Protein AF-X1VYP5-F1 (afdb_monomer_lite)

Secondary str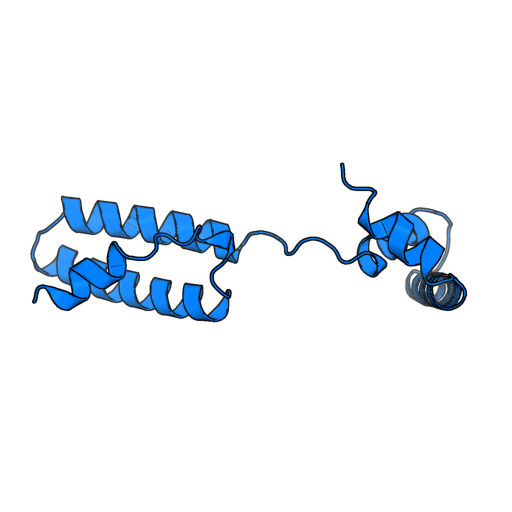ucture (DSSP, 8-state):
--HHHHHHHT--S-GGGS-HHHHHHHHHHHHHHHHHHHHTT-HHHHHHHHHHHHHHHHHHHSPPPPPHHHHHHHHHHTS-SS-HHHHHH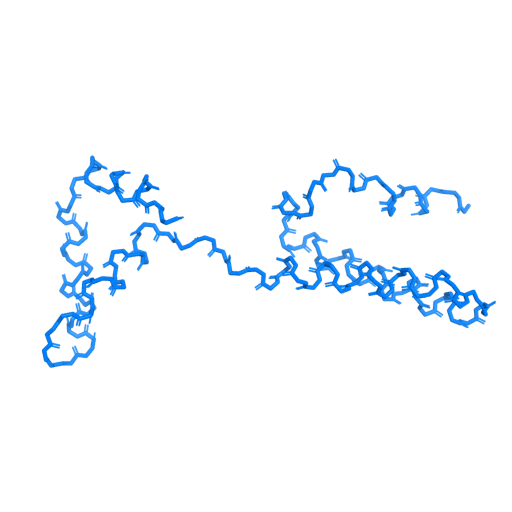HHHHHHHHS-HHHHHHHHH---

Structure (mmCIF, N/CA/C/O backbone):
data_AF-X1VYP5-F1
#
_entry.id   AF-X1VYP5-F1
#
loop_
_atom_site.group_PDB
_atom_site.id
_atom_site.type_symbol
_atom_site.label_atom_id
_atom_site.label_alt_id
_atom_site.label_comp_id
_atom_site.label_asym_id
_atom_site.label_entity_id
_atom_site.label_seq_id
_atom_site.pdbx_PDB_ins_code
_atom_site.Cartn_x
_atom_site.Cartn_y
_atom_site.Cartn_z
_atom_site.occupancy
_atom_site.B_iso_or_equiv
_atom_site.auth_seq_id
_atom_site.auth_comp_id
_atom_site.auth_asym_id
_atom_site.auth_atom_id
_atom_site.pdbx_PDB_model_num
ATOM 1 N N . MET A 1 1 ? -13.201 11.198 27.944 1.00 50.38 1 MET A N 1
ATOM 2 C CA . MET A 1 1 ? -13.423 10.125 26.944 1.00 50.38 1 MET A CA 1
ATOM 3 C C . MET A 1 1 ? -14.037 10.615 25.616 1.00 50.38 1 MET A C 1
ATOM 5 O O . MET A 1 1 ? -14.416 9.783 24.808 1.00 50.38 1 MET A O 1
ATOM 9 N N . MET A 1 2 ? -14.107 11.927 25.331 1.00 43.56 2 MET A N 1
ATOM 10 C CA . MET A 1 2 ? -14.651 12.439 24.051 1.00 43.56 2 MET A CA 1
ATOM 11 C C . MET A 1 2 ? -13.580 12.603 22.950 1.00 43.56 2 MET A C 1
ATOM 13 O O . MET A 1 2 ? -13.861 12.379 21.779 1.00 43.56 2 MET A O 1
ATOM 17 N N . ALA A 1 3 ? -12.334 12.917 23.323 1.00 49.03 3 ALA A N 1
ATOM 18 C CA . ALA A 1 3 ? -11.277 13.283 22.372 1.00 49.03 3 ALA A CA 1
ATOM 19 C C . ALA A 1 3 ? -10.793 12.134 21.459 1.00 49.03 3 ALA A C 1
ATOM 21 O O . ALA A 1 3 ? -10.307 12.386 20.359 1.00 49.03 3 ALA A O 1
ATOM 22 N N . GLU A 1 4 ? -10.916 10.872 21.884 1.00 45.75 4 GLU A N 1
ATOM 23 C CA . GLU A 1 4 ? -10.515 9.712 21.068 1.00 45.75 4 GLU A CA 1
ATOM 24 C C . GLU A 1 4 ? -11.569 9.351 20.013 1.00 45.75 4 GLU A C 1
ATOM 26 O O . GLU A 1 4 ? -11.211 9.064 18.873 1.00 45.75 4 GLU A O 1
ATOM 31 N N . LYS A 1 5 ? -12.866 9.473 20.339 1.00 46.03 5 LYS A N 1
ATOM 32 C CA . LYS A 1 5 ? -13.962 9.258 19.375 1.00 46.03 5 LYS A CA 1
ATOM 33 C C . LYS A 1 5 ? -13.947 10.298 18.249 1.00 46.03 5 LYS A C 1
ATOM 35 O O . LYS A 1 5 ? -14.272 9.989 17.104 1.00 46.03 5 LYS A O 1
ATOM 40 N N . GLU A 1 6 ? -13.516 11.522 18.549 1.00 46.97 6 GLU A N 1
ATOM 41 C CA . GLU A 1 6 ? -13.416 12.607 17.569 1.00 46.97 6 GLU A CA 1
ATOM 42 C C . GLU A 1 6 ? -12.247 12.424 16.589 1.00 46.97 6 GLU A C 1
ATOM 44 O O . GLU A 1 6 ? -12.372 12.776 15.415 1.00 46.97 6 GLU A O 1
ATOM 49 N N . LYS A 1 7 ? -11.148 11.780 17.015 1.00 52.34 7 LYS A N 1
ATOM 50 C CA . LYS A 1 7 ? -10.024 11.408 16.131 1.00 52.34 7 LYS A CA 1
ATOM 51 C C . LYS A 1 7 ? -10.408 10.368 15.078 1.00 52.34 7 LYS A C 1
ATOM 53 O O . LYS A 1 7 ? -9.893 10.416 13.967 1.00 52.34 7 LYS A O 1
ATOM 58 N N . VAL A 1 8 ? -11.337 9.466 15.396 1.00 51.31 8 VAL A N 1
ATOM 59 C CA . VAL A 1 8 ? -11.852 8.480 14.430 1.00 51.31 8 VAL A CA 1
ATOM 60 C C . VAL A 1 8 ? -12.752 9.156 13.384 1.00 51.31 8 VAL A C 1
ATOM 62 O O . VAL A 1 8 ? -12.692 8.812 12.206 1.00 51.31 8 VAL A O 1
ATOM 65 N N . LYS A 1 9 ? -13.533 10.174 13.783 1.00 46.75 9 LYS A N 1
ATOM 66 C CA . LYS A 1 9 ? -14.410 10.950 12.881 1.00 46.75 9 LYS A CA 1
ATOM 67 C C . LYS A 1 9 ? -13.693 12.011 12.037 1.00 46.75 9 LYS A C 1
ATOM 69 O O . LYS A 1 9 ? -14.199 12.369 10.978 1.00 46.75 9 LYS A O 1
ATOM 74 N N . THR A 1 10 ? -12.538 12.521 12.467 1.00 45.81 10 THR A N 1
ATOM 75 C CA . THR A 1 10 ? -11.828 13.631 11.790 1.00 45.81 10 THR A CA 1
ATOM 76 C C . THR A 1 10 ? -10.910 13.210 10.646 1.00 45.81 10 THR A C 1
ATOM 78 O O . THR A 1 10 ? -10.247 14.058 10.048 1.00 45.81 10 THR A O 1
ATOM 81 N N . ILE A 1 11 ? -10.945 11.948 10.214 1.00 48.16 11 ILE A N 1
ATOM 82 C CA . ILE A 1 11 ? -10.364 11.551 8.924 1.00 48.16 11 ILE A CA 1
ATOM 83 C C . ILE A 1 11 ? -11.345 11.943 7.796 1.00 48.16 11 ILE A C 1
ATOM 85 O O . ILE A 1 11 ? -11.812 11.125 7.016 1.00 48.16 11 ILE A O 1
ATOM 89 N N . ILE A 1 12 ? -11.641 13.247 7.701 1.00 42.47 12 ILE A N 1
ATOM 90 C CA . ILE A 1 12 ? -12.221 13.936 6.530 1.00 42.47 12 ILE A CA 1
ATOM 91 C C . ILE A 1 12 ? -11.070 14.316 5.575 1.00 42.47 12 ILE A C 1
ATOM 93 O O . ILE A 1 12 ? -11.037 15.364 4.937 1.00 42.47 12 ILE A O 1
ATOM 97 N N . ARG A 1 13 ? -10.048 13.463 5.505 1.00 48.28 13 ARG A N 1
ATOM 98 C CA . ARG A 1 13 ? -9.189 13.348 4.334 1.00 48.28 13 ARG A CA 1
ATOM 99 C C . ARG A 1 13 ? -9.608 12.051 3.664 1.00 48.28 13 ARG A C 1
ATOM 101 O O . ARG A 1 13 ? -9.750 11.055 4.374 1.00 48.28 13 ARG A O 1
ATOM 108 N N . PRO A 1 14 ? -9.805 12.022 2.337 1.00 56.88 14 PRO A N 1
ATOM 109 C CA . PRO A 1 14 ? -9.969 10.746 1.660 1.00 56.88 14 PRO A CA 1
ATOM 110 C C . PRO A 1 14 ? -8.784 9.866 2.070 1.00 56.88 14 PRO A C 1
ATOM 112 O O . PRO A 1 14 ? -7.642 10.323 2.026 1.00 56.88 14 PRO A O 1
ATOM 115 N N . LEU A 1 15 ? -9.052 8.643 2.538 1.00 55.81 15 LEU A N 1
ATOM 116 C CA . LEU A 1 15 ? -8.031 7.725 3.068 1.00 55.81 15 LEU A CA 1
ATOM 117 C C . LEU A 1 15 ? -6.836 7.561 2.107 1.00 55.81 15 LEU A C 1
ATOM 119 O O . LEU A 1 15 ? -5.715 7.336 2.548 1.00 55.81 15 LEU A O 1
ATOM 123 N N . SER A 1 16 ? -7.062 7.772 0.807 1.00 54.72 16 SER A N 1
ATOM 124 C CA . SER A 1 16 ? -6.057 7.810 -0.259 1.00 54.72 16 SER A CA 1
ATOM 125 C C . SER A 1 16 ? -4.980 8.898 -0.120 1.00 54.72 16 SER A C 1
ATOM 127 O O . SER A 1 16 ? -3.948 8.812 -0.780 1.00 54.72 16 SER A O 1
ATOM 129 N N . ALA A 1 17 ? -5.213 9.942 0.678 1.00 57.12 17 ALA A N 1
ATOM 130 C CA . ALA A 1 17 ? -4.277 11.043 0.919 1.00 57.12 17 ALA A CA 1
ATOM 131 C C . ALA A 1 17 ? -3.459 10.866 2.211 1.00 57.12 17 ALA A C 1
ATOM 133 O O . ALA A 1 17 ? -2.574 11.675 2.489 1.00 57.12 17 ALA A O 1
ATOM 134 N N . VAL A 1 18 ? -3.760 9.838 3.010 1.00 63.22 18 VAL A N 1
ATOM 135 C CA . VAL A 1 18 ? -3.040 9.532 4.247 1.00 63.22 18 VAL A CA 1
ATOM 136 C C . VAL A 1 18 ? -1.849 8.625 3.909 1.00 63.22 18 VAL A C 1
ATOM 138 O O . VAL A 1 18 ? -2.034 7.597 3.252 1.00 63.22 18 VAL A O 1
ATOM 141 N N . PRO A 1 19 ? -0.616 8.963 4.330 1.00 69.88 19 PRO A N 1
ATOM 142 C CA . PRO A 1 19 ? 0.542 8.102 4.129 1.00 69.88 19 PRO A CA 1
ATOM 143 C C . PRO A 1 19 ? 0.296 6.679 4.643 1.00 69.88 19 PRO A C 1
ATOM 145 O O . PRO A 1 19 ? -0.234 6.468 5.732 1.00 69.88 19 PRO A O 1
ATOM 148 N N . SER A 1 20 ? 0.757 5.673 3.896 1.00 68.38 20 SER A N 1
ATOM 149 C CA . SER A 1 20 ? 0.560 4.258 4.251 1.00 68.38 20 SER A CA 1
ATOM 150 C C . SER A 1 20 ? 1.102 3.876 5.634 1.00 68.38 20 SER A C 1
ATOM 152 O O . SER A 1 20 ? 0.652 2.890 6.207 1.00 68.38 20 SER A O 1
ATOM 154 N N . ALA A 1 21 ? 2.085 4.618 6.155 1.00 70.50 21 ALA A N 1
ATOM 155 C CA . ALA A 1 21 ? 2.611 4.426 7.505 1.00 70.50 21 ALA A CA 1
ATOM 156 C C . ALA A 1 21 ? 1.599 4.874 8.573 1.00 70.50 21 ALA A C 1
ATOM 158 O O . ALA A 1 21 ? 1.320 4.118 9.497 1.00 70.50 21 ALA A O 1
ATOM 159 N N . GLU A 1 22 ? 0.976 6.038 8.387 1.00 72.19 22 GLU A N 1
ATOM 160 C CA . GLU A 1 22 ? -0.076 6.549 9.272 1.00 72.19 22 GLU A CA 1
ATOM 161 C C . GLU A 1 22 ? -1.315 5.641 9.239 1.00 72.19 22 GLU A C 1
ATOM 163 O O . GLU A 1 22 ? -1.872 5.321 10.286 1.00 72.19 22 GLU A O 1
ATOM 168 N N . LEU A 1 23 ? -1.689 5.111 8.066 1.00 74.75 23 LEU A N 1
ATOM 169 C CA . LEU A 1 23 ? -2.780 4.132 7.943 1.00 74.75 23 LEU A CA 1
ATOM 170 C C . LEU A 1 23 ? -2.523 2.826 8.721 1.00 74.75 23 LEU A C 1
ATOM 172 O O . LEU A 1 23 ? -3.474 2.203 9.192 1.00 74.75 23 LEU A O 1
ATOM 176 N N . ARG A 1 24 ? -1.260 2.398 8.883 1.00 78.00 24 ARG A N 1
ATOM 177 C CA . ARG A 1 24 ? -0.918 1.222 9.708 1.00 78.00 24 ARG A CA 1
ATOM 178 C C . ARG A 1 24 ? -1.119 1.509 11.193 1.00 78.00 24 ARG A C 1
ATOM 180 O O . ARG A 1 24 ? -1.734 0.693 11.868 1.00 78.00 24 ARG A O 1
ATOM 187 N N . SER A 1 25 ? -0.692 2.679 11.664 1.00 80.75 25 SER A N 1
ATOM 188 C CA . SER A 1 25 ? -0.924 3.108 13.048 1.00 80.75 25 SER A CA 1
ATOM 189 C C . SER A 1 25 ? -2.417 3.271 13.354 1.00 80.75 25 SER A C 1
ATOM 191 O O . SER A 1 25 ? -2.883 2.849 14.406 1.00 80.75 25 SER A O 1
ATOM 193 N N . VAL A 1 26 ? -3.205 3.808 12.414 1.00 80.06 26 VAL A N 1
ATOM 194 C CA . VAL A 1 26 ? -4.672 3.886 12.558 1.00 80.06 26 VAL A CA 1
ATOM 195 C C . VAL A 1 26 ? -5.296 2.488 12.631 1.00 80.06 26 VAL A C 1
ATOM 197 O O . VAL A 1 26 ? -6.208 2.266 13.421 1.00 80.06 26 VAL A O 1
ATOM 200 N N . ARG A 1 27 ? -4.791 1.521 11.855 1.00 82.62 27 ARG A N 1
ATOM 201 C CA . ARG A 1 27 ? -5.250 0.125 11.917 1.00 82.62 27 ARG A CA 1
ATOM 202 C C . ARG A 1 27 ? -4.974 -0.521 13.279 1.00 82.62 27 ARG A C 1
ATOM 204 O O . ARG A 1 27 ? -5.853 -1.203 13.787 1.00 82.62 27 ARG A O 1
ATOM 211 N N . GLU A 1 28 ? -3.804 -0.287 13.871 1.00 84.88 28 GLU A N 1
ATOM 212 C CA . GLU A 1 28 ? -3.473 -0.779 15.221 1.00 84.88 28 GLU A CA 1
ATOM 213 C C . GLU A 1 28 ? -4.389 -0.175 16.294 1.00 84.88 28 GLU A C 1
ATOM 215 O O . GLU A 1 28 ? -4.855 -0.883 17.184 1.00 84.88 28 GLU A O 1
ATOM 220 N N . LEU A 1 29 ? -4.717 1.116 16.179 1.00 85.75 29 LEU A N 1
ATOM 221 C CA . LEU A 1 29 ? -5.672 1.769 17.079 1.00 85.75 29 LEU A CA 1
ATOM 222 C C . LEU A 1 29 ? -7.084 1.185 16.952 1.00 85.75 29 LEU A C 1
ATOM 224 O O . LEU A 1 29 ? -7.752 0.987 17.963 1.00 85.75 29 LEU A O 1
ATOM 228 N N . ILE A 1 30 ? -7.530 0.886 15.730 1.00 86.25 30 ILE A N 1
ATOM 229 C CA . ILE A 1 30 ? -8.827 0.239 15.497 1.00 86.25 30 ILE A CA 1
ATOM 230 C C . ILE A 1 30 ? -8.859 -1.159 16.114 1.00 86.25 30 ILE A C 1
ATOM 232 O O . ILE A 1 30 ? -9.874 -1.522 16.701 1.00 86.25 30 ILE A O 1
ATOM 236 N N . ASP A 1 31 ? -7.771 -1.925 16.025 1.00 87.81 31 ASP A N 1
ATOM 237 C CA . ASP A 1 31 ? -7.686 -3.253 16.643 1.00 87.81 31 ASP A CA 1
ATOM 238 C C . ASP A 1 31 ? -7.850 -3.159 18.168 1.00 87.81 31 ASP A C 1
ATOM 240 O O . ASP A 1 31 ? -8.729 -3.808 18.733 1.00 87.81 31 ASP A O 1
ATOM 244 N N . LEU A 1 32 ? -7.108 -2.253 18.814 1.00 88.88 32 LEU A N 1
ATOM 245 C CA . LEU A 1 32 ? -7.217 -2.016 20.258 1.00 88.88 32 LEU A CA 1
ATOM 246 C C . LEU A 1 32 ? -8.616 -1.554 20.687 1.00 88.88 32 LEU A C 1
ATOM 248 O O . LEU A 1 32 ? -9.111 -1.953 21.741 1.00 88.88 32 LEU A O 1
ATOM 252 N N . GLU A 1 33 ? -9.253 -0.687 19.903 1.00 86.44 33 GLU A N 1
ATOM 253 C CA . GLU A 1 33 ? -10.585 -0.175 20.226 1.00 86.44 33 GLU A CA 1
ATOM 254 C C . GLU A 1 33 ? -11.679 -1.223 19.975 1.00 86.44 33 GLU A C 1
ATOM 256 O O . GLU A 1 33 ? -12.651 -1.283 20.727 1.00 86.44 33 GLU A O 1
ATOM 261 N N . THR A 1 34 ? -11.489 -2.102 18.985 1.00 87.06 34 THR A N 1
ATOM 262 C CA . THR A 1 34 ? -12.393 -3.233 18.720 1.00 87.06 34 THR A CA 1
ATOM 263 C C . THR A 1 34 ? -12.375 -4.198 19.899 1.00 87.06 34 THR A C 1
ATOM 265 O O . THR A 1 34 ? -13.434 -4.579 20.391 1.00 87.06 34 THR A O 1
ATOM 268 N N . ASP A 1 35 ? -11.189 -4.533 20.411 1.00 89.94 35 ASP A N 1
ATOM 269 C CA . ASP A 1 35 ? -11.045 -5.422 21.566 1.00 89.94 35 ASP A CA 1
ATOM 270 C C . ASP A 1 35 ? -11.734 -4.842 22.810 1.00 89.94 35 ASP A C 1
ATOM 272 O O . ASP A 1 35 ? -12.465 -5.542 23.514 1.00 89.94 35 ASP A O 1
ATOM 276 N N . LYS A 1 36 ? -11.584 -3.532 23.053 1.00 89.56 36 LYS A N 1
ATOM 277 C CA . LYS A 1 36 ? -12.292 -2.846 24.147 1.00 89.56 36 LYS A CA 1
ATOM 278 C C . LYS A 1 36 ? -13.810 -2.867 23.964 1.00 89.56 36 LYS A C 1
ATOM 280 O O . LYS A 1 36 ? -14.521 -3.062 24.950 1.00 89.56 36 LYS A O 1
ATOM 285 N N . ALA A 1 37 ? -14.305 -2.643 22.747 1.00 87.75 37 ALA A N 1
ATOM 286 C CA . ALA A 1 37 ? -15.734 -2.670 22.443 1.00 87.75 37 ALA A CA 1
ATOM 287 C C . ALA A 1 37 ? -16.324 -4.070 22.682 1.00 87.75 37 ALA A C 1
ATOM 289 O O . ALA A 1 37 ? -17.365 -4.198 23.325 1.00 87.75 37 ALA A O 1
ATOM 290 N N . LEU A 1 38 ? -15.611 -5.122 22.265 1.00 88.25 38 LEU A N 1
ATOM 291 C CA . LEU A 1 38 ? -16.000 -6.515 22.498 1.00 88.25 38 LEU A CA 1
ATOM 292 C C . LEU A 1 38 ? -16.047 -6.863 23.992 1.00 88.25 38 LEU A C 1
ATOM 294 O O . LEU A 1 38 ? -17.026 -7.452 24.442 1.00 88.25 38 LEU A O 1
ATOM 298 N N . ILE A 1 39 ? -15.046 -6.446 24.777 1.00 93.50 39 ILE A N 1
ATOM 299 C CA . ILE A 1 39 ? -15.023 -6.656 26.238 1.00 93.50 39 ILE A CA 1
ATOM 300 C C . ILE A 1 39 ? -16.214 -5.968 26.923 1.00 93.50 39 ILE A C 1
ATOM 302 O O . ILE A 1 39 ? -16.775 -6.503 27.877 1.00 93.50 39 ILE A O 1
ATOM 306 N N . LYS A 1 40 ? -16.609 -4.784 26.444 1.00 90.50 40 LYS A N 1
ATOM 307 C CA . LYS A 1 40 ? -17.733 -4.008 26.992 1.00 90.50 40 LYS A CA 1
ATOM 308 C C . LYS A 1 40 ? -19.108 -4.454 26.485 1.00 90.50 40 LYS A C 1
ATOM 310 O 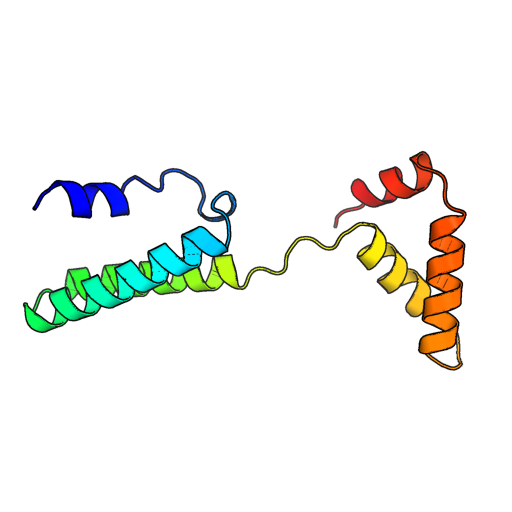O . LYS A 1 40 ? -20.111 -3.918 26.947 1.00 90.50 40 LYS A O 1
ATOM 315 N N . GLY A 1 41 ? -19.169 -5.406 25.553 1.00 90.38 41 GLY A N 1
ATOM 316 C CA . GLY A 1 41 ? -20.420 -5.841 24.925 1.00 90.38 41 GLY A CA 1
ATOM 317 C C . GLY A 1 41 ? -21.012 -4.829 23.936 1.00 90.38 41 GLY A C 1
ATOM 318 O O . GLY A 1 41 ? -22.180 -4.940 23.573 1.00 90.38 41 GLY A O 1
ATOM 319 N N . GLU A 1 42 ? -20.227 -3.851 23.476 1.00 91.06 42 GLU A N 1
ATOM 320 C CA . GLU A 1 42 ? -20.630 -2.847 22.484 1.00 91.06 42 GLU A CA 1
ATOM 321 C C . GLU A 1 42 ? -20.525 -3.433 21.058 1.00 91.06 42 GLU A C 1
ATOM 323 O O . GLU A 1 42 ? -19.678 -3.028 20.259 1.00 91.06 42 GLU A O 1
ATOM 328 N N . LEU A 1 43 ? -21.358 -4.434 20.744 1.00 89.31 43 LEU A N 1
ATOM 329 C CA . LEU A 1 43 ? -21.259 -5.222 19.503 1.00 89.31 43 LEU A CA 1
ATOM 330 C C . LEU A 1 43 ? -21.422 -4.383 18.225 1.00 89.31 43 LEU A C 1
ATOM 332 O O . LEU A 1 43 ? -20.669 -4.581 17.271 1.00 89.31 43 LEU A O 1
ATOM 336 N N . ASP A 1 44 ? -22.348 -3.422 18.217 1.00 87.31 44 ASP A N 1
ATOM 337 C CA . ASP A 1 44 ? -22.570 -2.546 17.059 1.00 87.31 44 ASP A CA 1
ATOM 338 C C . ASP A 1 44 ? -21.330 -1.688 16.766 1.00 87.31 44 ASP A C 1
ATOM 340 O O . ASP A 1 44 ? -20.866 -1.609 15.628 1.00 87.31 44 ASP A O 1
ATOM 344 N N . TYR A 1 45 ? -20.718 -1.123 17.810 1.00 83.88 45 TYR A N 1
ATOM 345 C CA . TYR A 1 45 ? -19.500 -0.324 17.687 1.00 83.88 45 TYR A CA 1
ATOM 346 C C . TYR A 1 45 ? -18.294 -1.175 17.261 1.00 83.88 45 TYR A C 1
ATOM 348 O O . TYR A 1 45 ? -17.508 -0.762 16.406 1.00 83.88 45 TYR A O 1
ATOM 356 N N . ALA A 1 46 ? -18.172 -2.401 17.781 1.00 85.25 46 ALA A N 1
ATOM 357 C CA . ALA A 1 46 ? -17.157 -3.349 17.324 1.00 85.25 46 ALA A CA 1
ATOM 358 C C . ALA A 1 46 ? -17.321 -3.689 15.828 1.00 85.25 46 ALA A C 1
ATOM 360 O O . ALA A 1 46 ? -16.328 -3.788 15.103 1.00 85.25 46 ALA A O 1
ATOM 361 N N . SER A 1 47 ? -18.562 -3.816 15.345 1.00 85.31 47 SER A N 1
ATOM 362 C CA . SER A 1 47 ? -18.858 -4.046 13.926 1.00 85.31 47 SER A CA 1
ATOM 363 C C . SER A 1 47 ? -18.448 -2.854 13.048 1.00 85.31 47 SER A C 1
ATOM 365 O O . SER A 1 47 ? -17.791 -3.041 12.021 1.00 85.31 47 SER A O 1
ATOM 367 N N . GLU A 1 48 ? -18.750 -1.620 13.466 1.00 86.38 48 GLU A N 1
ATOM 368 C CA . GLU A 1 48 ? -18.318 -0.401 12.758 1.00 86.38 48 GLU A CA 1
ATOM 369 C C . GLU A 1 48 ? -16.786 -0.308 12.645 1.00 86.38 48 GLU A C 1
ATOM 371 O O . GLU A 1 48 ? -16.240 0.023 11.585 1.00 86.38 48 GLU A O 1
ATOM 376 N N . LEU A 1 49 ? -16.069 -0.656 13.719 1.00 85.00 49 LEU A N 1
ATOM 377 C CA . LEU A 1 49 ? -14.606 -0.674 13.745 1.00 85.00 49 LEU A CA 1
ATOM 378 C C . LEU A 1 49 ? -14.023 -1.732 12.798 1.00 85.00 49 LEU A C 1
ATOM 380 O O . LEU A 1 49 ? -13.058 -1.456 12.076 1.00 85.00 49 LEU A O 1
ATOM 384 N N . GLN A 1 50 ? -14.634 -2.917 12.717 1.00 86.50 50 GLN A N 1
ATOM 385 C CA . GLN A 1 50 ? -14.230 -3.931 11.741 1.00 86.50 50 GLN A CA 1
ATOM 386 C C . GLN A 1 50 ? -14.438 -3.463 10.295 1.00 86.50 50 GLN A C 1
ATOM 388 O O . GLN A 1 50 ? -13.589 -3.720 9.430 1.00 86.50 50 GLN A O 1
ATOM 393 N N . GLU A 1 51 ? -15.516 -2.731 10.015 1.00 86.38 51 GLU A N 1
ATOM 394 C CA . GLU A 1 51 ? -15.740 -2.163 8.688 1.00 86.38 51 GLU A CA 1
ATOM 395 C C . GLU A 1 51 ? -14.693 -1.087 8.348 1.00 86.38 51 GLU A C 1
ATOM 397 O O . GLU A 1 51 ? -14.1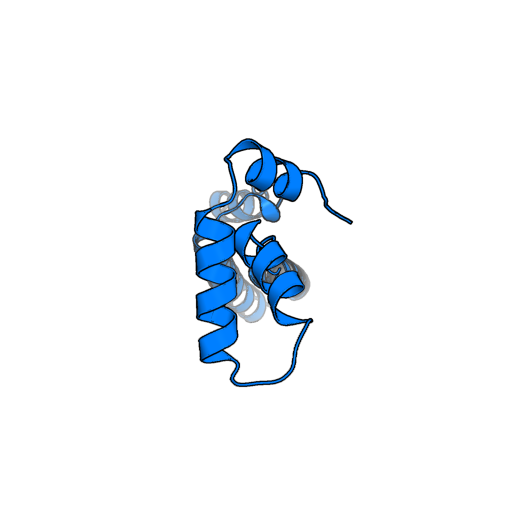16 -1.094 7.253 1.00 86.38 51 GLU A O 1
ATOM 402 N N . ALA A 1 52 ? -14.356 -0.218 9.305 1.00 82.12 52 ALA A N 1
ATOM 403 C CA . ALA A 1 52 ? -13.282 0.763 9.157 1.00 82.12 52 ALA A CA 1
ATOM 404 C C . ALA A 1 52 ? -11.920 0.090 8.892 1.00 82.12 52 ALA A C 1
ATOM 406 O O . ALA A 1 52 ? -11.200 0.474 7.961 1.00 82.12 52 ALA A O 1
ATOM 407 N N . LYS A 1 53 ? -11.595 -0.982 9.630 1.00 84.81 53 LYS A N 1
ATOM 408 C CA . LYS A 1 53 ? -10.390 -1.802 9.415 1.00 84.81 53 LYS A CA 1
ATOM 409 C C . LYS A 1 53 ? -10.334 -2.371 8.001 1.00 84.81 53 LYS A C 1
ATOM 411 O O . LYS A 1 53 ? -9.267 -2.372 7.373 1.00 84.81 53 LYS A O 1
ATOM 416 N N . ARG A 1 54 ? -11.467 -2.855 7.479 1.00 84.38 54 ARG A N 1
ATOM 417 C CA . ARG A 1 54 ? -11.563 -3.386 6.113 1.00 84.38 54 ARG A CA 1
ATOM 418 C C . ARG A 1 54 ? -11.246 -2.305 5.081 1.00 84.38 54 ARG A C 1
ATOM 420 O O . ARG A 1 54 ? -10.427 -2.556 4.195 1.00 84.38 54 ARG A O 1
ATOM 427 N N . ARG A 1 55 ? -11.821 -1.107 5.224 1.00 83.06 55 ARG A N 1
ATOM 428 C CA . ARG A 1 55 ? -11.579 0.032 4.318 1.00 83.06 55 ARG A CA 1
ATOM 429 C C . ARG A 1 55 ? -10.106 0.454 4.320 1.00 83.06 55 ARG A C 1
ATOM 431 O O . ARG A 1 55 ? -9.498 0.558 3.260 1.00 83.06 55 ARG A O 1
ATOM 438 N N . ILE A 1 56 ? -9.488 0.584 5.495 1.00 82.25 56 ILE A N 1
ATOM 439 C CA . ILE A 1 56 ? -8.055 0.911 5.615 1.00 82.25 56 ILE A CA 1
ATOM 440 C C . ILE A 1 56 ? -7.177 -0.177 4.996 1.00 82.25 56 ILE A C 1
ATOM 442 O O . ILE A 1 56 ? -6.220 0.120 4.286 1.00 82.25 56 ILE A O 1
ATOM 446 N N . THR A 1 57 ? -7.507 -1.449 5.224 1.00 81.56 57 THR A N 1
ATOM 447 C CA . THR A 1 57 ? -6.751 -2.565 4.642 1.00 81.56 57 THR A CA 1
ATOM 448 C C . THR A 1 57 ? -6.799 -2.533 3.116 1.00 81.56 57 THR A C 1
ATOM 450 O O . THR A 1 57 ? -5.787 -2.805 2.472 1.00 81.56 57 THR A O 1
ATOM 453 N N . GLN A 1 58 ? -7.948 -2.190 2.530 1.00 81.38 58 GLN A N 1
ATOM 454 C CA . GLN A 1 58 ? -8.081 -2.031 1.083 1.00 81.38 58 GLN A CA 1
ATOM 455 C C . GLN A 1 58 ? -7.233 -0.868 0.561 1.00 81.38 58 GLN A C 1
ATOM 457 O O . GLN A 1 58 ? -6.533 -1.051 -0.428 1.00 81.38 58 GLN A O 1
ATOM 462 N N . GLU A 1 59 ? -7.219 0.277 1.245 1.00 78.44 59 GLU A N 1
ATOM 463 C CA . GLU A 1 59 ? -6.387 1.432 0.869 1.00 78.44 59 GLU A CA 1
ATOM 464 C C . GLU A 1 59 ? -4.885 1.141 0.979 1.00 78.44 59 GLU A C 1
ATOM 466 O O . GLU A 1 59 ? -4.134 1.447 0.058 1.00 78.44 59 GLU A O 1
ATOM 471 N N . ILE A 1 60 ? -4.437 0.467 2.046 1.00 78.31 60 ILE A N 1
ATOM 472 C CA . ILE A 1 60 ? -3.031 0.045 2.198 1.00 78.31 60 ILE A CA 1
ATOM 473 C C . ILE A 1 60 ? -2.623 -0.930 1.084 1.00 78.31 60 ILE A C 1
ATOM 475 O O . ILE A 1 60 ? -1.474 -0.915 0.641 1.00 78.31 60 ILE A O 1
ATOM 479 N N . LYS A 1 61 ? -3.547 -1.799 0.655 1.00 76.88 61 LYS A N 1
ATOM 480 C CA . LYS A 1 61 ? -3.315 -2.793 -0.399 1.00 76.88 61 LYS A CA 1
ATOM 481 C C . LYS A 1 61 ? -3.468 -2.237 -1.814 1.00 76.88 61 LYS A C 1
ATOM 483 O O . LYS A 1 61 ? -3.160 -2.974 -2.750 1.00 76.88 61 LYS A O 1
ATOM 488 N N . LYS A 1 62 ? -3.928 -0.992 -2.005 1.00 72.69 62 LYS A N 1
ATOM 489 C CA . LYS A 1 62 ? -3.995 -0.413 -3.350 1.00 72.69 62 LYS A CA 1
ATOM 490 C C . LYS A 1 62 ? -2.584 -0.393 -3.944 1.00 72.69 62 LYS A C 1
ATOM 492 O O . LYS A 1 62 ? -1.673 0.151 -3.309 1.00 72.69 62 LYS A O 1
ATOM 497 N N . PRO A 1 63 ? -2.380 -0.982 -5.138 1.00 67.31 63 PRO A N 1
ATOM 498 C CA . PRO A 1 63 ? -1.112 -0.848 -5.826 1.00 67.31 63 PRO A CA 1
ATOM 499 C C . PRO A 1 63 ? -0.820 0.640 -5.976 1.00 67.31 63 PRO A C 1
ATOM 501 O O . PRO A 1 63 ? -1.696 1.420 -6.363 1.00 67.31 63 PRO A O 1
ATOM 504 N N . ARG A 1 64 ? 0.406 1.050 -5.642 1.00 67.81 64 ARG A N 1
ATOM 505 C CA . ARG A 1 64 ? 0.833 2.411 -5.964 1.00 67.81 64 ARG A CA 1
ATOM 506 C C . ARG A 1 64 ? 0.699 2.593 -7.477 1.00 67.81 64 ARG A C 1
ATOM 508 O O . ARG A 1 64 ? 1.006 1.644 -8.202 1.00 67.81 64 ARG A O 1
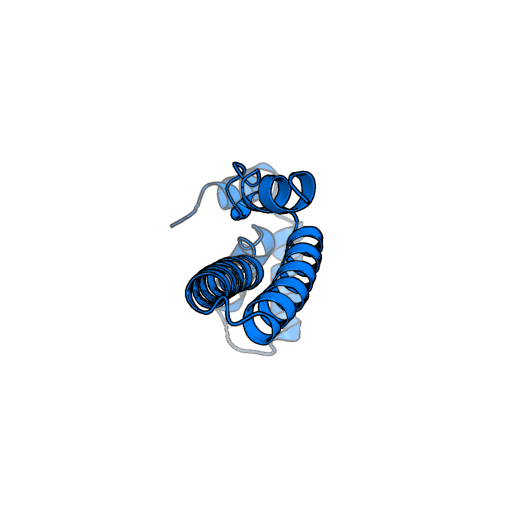ATOM 515 N N . PRO A 1 65 ? 0.270 3.773 -7.953 1.00 70.56 65 PRO A N 1
ATOM 516 C CA . PRO A 1 65 ? 0.263 4.039 -9.381 1.00 70.56 65 PRO A CA 1
ATOM 517 C C . PRO A 1 65 ? 1.658 3.748 -9.937 1.00 70.56 65 PRO A C 1
ATOM 519 O O . PRO A 1 65 ? 2.663 4.210 -9.385 1.00 70.56 65 PRO A O 1
ATOM 522 N N . GLU A 1 66 ? 1.713 2.924 -10.981 1.00 74.69 66 GLU A N 1
ATOM 523 C CA . GLU A 1 66 ? 2.972 2.554 -11.615 1.00 74.69 66 GLU A CA 1
ATOM 524 C C . GLU A 1 66 ? 3.711 3.813 -12.062 1.00 74.69 66 GLU A C 1
ATOM 526 O O . GLU A 1 66 ? 3.133 4.720 -12.671 1.00 74.69 66 GLU A O 1
ATOM 531 N N . SER A 1 67 ? 5.009 3.879 -11.762 1.00 83.31 67 SER A N 1
ATOM 532 C CA . SER A 1 67 ? 5.829 4.972 -12.270 1.00 83.31 67 SER A CA 1
ATOM 533 C C . SER A 1 67 ? 5.931 4.874 -13.792 1.00 83.31 67 SER A C 1
ATOM 535 O O . SER A 1 67 ? 5.821 3.795 -14.374 1.00 83.31 67 SER A O 1
ATOM 537 N N . THR A 1 68 ? 6.197 5.995 -14.460 1.00 84.50 68 THR A N 1
ATOM 538 C CA . THR A 1 68 ? 6.385 6.005 -15.920 1.00 84.50 68 THR A CA 1
ATOM 539 C C . THR A 1 68 ? 7.506 5.086 -16.385 1.00 84.50 68 THR A C 1
ATOM 541 O O . THR A 1 68 ? 7.419 4.515 -17.468 1.00 84.50 68 THR A O 1
ATOM 544 N N . TYR A 1 69 ? 8.525 4.902 -15.545 1.00 87.44 69 TYR A N 1
ATOM 545 C CA . TYR A 1 69 ? 9.571 3.918 -15.773 1.00 87.44 69 TYR A CA 1
ATOM 546 C C . TYR A 1 69 ? 9.019 2.489 -15.757 1.00 87.44 69 TYR A C 1
ATOM 548 O O . TYR A 1 69 ? 9.299 1.734 -16.678 1.00 87.44 69 TYR A O 1
ATOM 556 N N . ILE A 1 70 ? 8.206 2.122 -14.760 1.00 85.94 70 ILE A N 1
ATOM 557 C CA . ILE A 1 70 ? 7.608 0.780 -14.675 1.00 85.94 70 ILE A CA 1
ATOM 558 C C . ILE A 1 70 ? 6.662 0.524 -15.852 1.00 85.94 70 ILE A C 1
ATOM 560 O O . ILE A 1 70 ? 6.772 -0.527 -16.476 1.00 85.94 70 ILE A O 1
ATOM 564 N N . LYS A 1 71 ? 5.838 1.508 -16.237 1.00 85.69 71 LYS A N 1
ATOM 565 C CA . LYS A 1 71 ? 4.995 1.421 -17.442 1.00 85.69 71 LYS A CA 1
ATOM 566 C C . LYS A 1 71 ? 5.821 1.154 -18.704 1.00 85.69 71 LYS A C 1
ATOM 568 O O . LYS A 1 71 ? 5.490 0.271 -19.490 1.00 85.69 71 LYS A O 1
ATOM 573 N N . PHE A 1 72 ? 6.909 1.905 -18.891 1.00 88.56 72 PHE A N 1
ATOM 574 C CA . PHE A 1 72 ? 7.811 1.728 -20.030 1.00 88.56 72 PHE A CA 1
ATOM 575 C C . PHE A 1 72 ? 8.517 0.368 -20.009 1.00 88.56 72 PHE A C 1
ATOM 577 O O . PHE A 1 72 ? 8.619 -0.291 -21.037 1.00 88.56 72 PHE A O 1
ATOM 584 N N . MET A 1 73 ? 8.999 -0.067 -18.845 1.00 89.00 73 MET A N 1
ATOM 585 C CA . MET A 1 73 ? 9.636 -1.375 -18.705 1.00 89.00 73 MET A CA 1
ATOM 586 C C . MET A 1 73 ? 8.647 -2.499 -19.011 1.00 89.00 73 MET A C 1
ATOM 588 O O . MET A 1 73 ? 9.010 -3.434 -19.715 1.00 89.00 73 MET A O 1
ATOM 592 N N . GLY A 1 74 ? 7.401 -2.385 -18.545 1.00 86.12 74 GLY A N 1
ATOM 593 C CA . GLY A 1 74 ? 6.334 -3.336 -18.841 1.00 86.12 74 GLY A CA 1
ATOM 594 C C . GLY A 1 74 ? 6.113 -3.496 -20.342 1.00 86.12 74 GLY A C 1
ATOM 595 O O . GLY A 1 74 ? 6.126 -4.615 -20.836 1.00 86.12 74 GLY A O 1
ATOM 596 N N . THR A 1 75 ? 6.001 -2.398 -21.093 1.00 86.19 75 THR A N 1
ATOM 597 C CA . THR A 1 75 ? 5.812 -2.470 -22.552 1.00 86.19 75 THR A CA 1
ATOM 598 C C . THR A 1 75 ? 7.067 -2.916 -23.300 1.00 86.19 75 THR A C 1
ATOM 600 O O . THR A 1 75 ? 6.968 -3.726 -24.217 1.00 86.19 75 THR A O 1
ATOM 603 N N . CYS A 1 76 ? 8.248 -2.445 -22.895 1.00 87.00 76 CYS A N 1
ATOM 604 C CA . CYS A 1 76 ? 9.519 -2.797 -23.530 1.00 87.00 76 CYS A CA 1
ATOM 605 C C . CYS A 1 76 ? 9.866 -4.287 -23.371 1.00 87.00 76 CYS A C 1
ATOM 607 O O . CYS A 1 76 ? 10.413 -4.897 -24.284 1.00 87.00 76 CYS A O 1
ATOM 609 N N . MET A 1 77 ? 9.508 -4.892 -22.235 1.00 86.75 77 MET A N 1
ATOM 610 C CA . MET A 1 77 ? 9.807 -6.295 -21.928 1.00 86.75 77 MET A CA 1
ATOM 611 C C . MET A 1 77 ? 8.842 -7.300 -22.576 1.00 86.75 77 MET A C 1
ATOM 613 O O . MET A 1 77 ? 9.160 -8.488 -22.610 1.00 86.75 77 MET A O 1
ATOM 617 N N . LEU A 1 78 ? 7.680 -6.859 -23.080 1.00 83.50 78 LEU A N 1
ATOM 618 C CA . LEU A 1 78 ? 6.691 -7.735 -23.732 1.00 83.50 78 LEU A CA 1
ATOM 619 C C . LEU A 1 78 ? 7.135 -8.221 -25.122 1.00 83.50 78 LEU A C 1
ATOM 621 O O . LEU A 1 78 ? 6.595 -9.205 -25.622 1.00 83.50 78 LEU A O 1
ATOM 625 N N . GLY A 1 79 ? 8.100 -7.545 -25.750 1.00 69.00 79 GLY A N 1
ATOM 626 C CA . GLY A 1 79 ? 8.609 -7.889 -27.076 1.00 69.00 79 GLY A CA 1
ATOM 627 C C . GLY A 1 79 ? 9.967 -8.592 -27.031 1.00 69.00 79 GLY A C 1
ATOM 628 O O . GLY A 1 79 ? 10.909 -8.102 -26.413 1.00 69.00 79 GLY A O 1
ATOM 629 N N . GLY A 1 80 ? 10.086 -9.711 -27.748 1.00 64.62 80 GLY A N 1
ATOM 630 C CA . GLY A 1 80 ? 11.359 -10.374 -28.056 1.00 64.62 80 GLY A CA 1
ATOM 631 C C . GLY A 1 80 ? 11.585 -11.704 -27.335 1.00 64.62 80 GLY A C 1
ATOM 632 O O . GLY A 1 80 ? 11.054 -11.955 -26.255 1.00 64.62 80 GLY A O 1
ATOM 633 N N . GLU A 1 81 ? 12.425 -12.559 -27.912 1.00 72.31 81 GLU A N 1
ATOM 634 C CA . GLU A 1 81 ? 12.930 -13.806 -27.316 1.00 72.31 81 GLU A CA 1
ATOM 635 C C . GLU A 1 81 ? 14.292 -13.561 -26.635 1.00 72.31 81 GLU A C 1
ATOM 637 O O . GLU A 1 81 ? 14.939 -12.548 -26.892 1.00 72.31 81 GLU A O 1
ATOM 642 N N . GLY A 1 82 ? 14.698 -14.420 -25.696 1.00 78.50 82 GLY A N 1
ATOM 643 C CA . GLY A 1 82 ? 15.986 -14.303 -24.988 1.00 78.50 82 GLY A CA 1
ATOM 644 C C . GLY A 1 82 ? 15.891 -13.950 -23.499 1.00 78.50 82 GLY A C 1
ATOM 645 O O . GLY A 1 82 ? 14.791 -13.797 -22.952 1.00 78.50 82 GLY A O 1
ATOM 646 N N . ASP A 1 83 ? 17.059 -13.842 -22.858 1.00 89.19 83 ASP A N 1
ATOM 647 C CA . ASP A 1 83 ? 17.219 -13.753 -21.403 1.00 89.19 83 ASP A CA 1
ATOM 648 C C . ASP A 1 83 ? 16.564 -12.486 -20.798 1.00 89.19 83 ASP A C 1
ATOM 650 O O . ASP A 1 83 ? 16.824 -11.361 -21.248 1.00 89.19 83 ASP A O 1
ATOM 654 N N . PRO A 1 84 ? 15.721 -12.624 -19.754 1.00 87.50 84 PRO A N 1
ATOM 655 C CA . PRO A 1 84 ? 15.037 -11.490 -19.132 1.00 87.50 84 PRO A CA 1
ATOM 656 C C . PRO A 1 84 ? 15.973 -10.419 -18.559 1.00 87.50 84 PRO A C 1
ATOM 658 O O . PRO A 1 84 ? 15.626 -9.237 -18.557 1.00 87.50 84 PRO A O 1
ATOM 661 N N . LYS A 1 85 ? 17.157 -10.793 -18.066 1.00 87.12 85 LYS A N 1
ATOM 662 C CA . LYS A 1 85 ? 18.106 -9.857 -17.452 1.00 87.12 85 LYS A CA 1
ATOM 663 C C . LYS A 1 85 ? 18.782 -8.994 -18.513 1.00 87.12 85 LYS A C 1
ATOM 665 O O . LYS A 1 85 ? 18.955 -7.792 -18.304 1.00 87.12 85 LYS A O 1
ATOM 670 N N . GLU A 1 86 ? 19.119 -9.579 -19.659 1.00 89.50 86 GLU A N 1
ATOM 671 C CA . GLU A 1 86 ? 19.667 -8.838 -20.799 1.00 89.50 86 GLU A CA 1
ATOM 672 C C . GLU A 1 86 ? 18.648 -7.858 -21.382 1.00 89.50 86 GLU A C 1
ATOM 674 O O . GLU A 1 86 ? 18.971 -6.686 -21.599 1.00 89.50 86 GLU A O 1
ATOM 679 N N . LYS A 1 87 ? 17.390 -8.287 -21.522 1.00 87.38 87 LYS A N 1
ATOM 680 C CA . LYS A 1 87 ? 16.293 -7.408 -21.951 1.00 87.38 87 LYS A CA 1
ATOM 681 C C . LYS A 1 87 ? 16.057 -6.266 -20.979 1.00 87.38 87 LYS A C 1
ATOM 683 O O . LYS A 1 87 ? 15.950 -5.117 -21.397 1.00 87.38 87 LYS A O 1
ATOM 688 N N . MET A 1 88 ? 16.055 -6.551 -19.678 1.00 89.81 88 MET A N 1
ATOM 689 C CA . MET A 1 88 ? 15.888 -5.516 -18.663 1.00 89.81 88 MET A CA 1
ATOM 690 C C . MET A 1 88 ? 16.996 -4.461 -18.768 1.00 89.81 88 MET A C 1
ATOM 692 O O . MET A 1 88 ? 16.721 -3.264 -18.684 1.00 89.81 88 MET A O 1
ATOM 696 N N . LYS A 1 89 ? 18.241 -4.891 -19.009 1.00 90.00 89 LYS A N 1
ATOM 697 C CA . LYS A 1 89 ? 19.383 -3.992 -19.216 1.00 90.00 89 LYS A CA 1
ATOM 698 C C . LYS A 1 89 ? 19.237 -3.160 -20.495 1.00 90.00 89 LYS A C 1
ATOM 700 O O . LYS A 1 89 ? 19.505 -1.960 -20.460 1.00 90.00 89 LYS A O 1
ATOM 705 N N . ALA A 1 90 ? 18.787 -3.765 -21.594 1.00 90.12 90 ALA A N 1
ATOM 706 C CA . ALA A 1 90 ? 18.535 -3.066 -22.853 1.00 90.12 90 ALA A CA 1
ATOM 707 C C . ALA A 1 90 ? 17.407 -2.028 -22.714 1.00 90.12 90 ALA A C 1
ATOM 709 O O . ALA A 1 90 ? 17.601 -0.860 -23.048 1.00 90.12 90 ALA A O 1
ATOM 710 N N . CYS A 1 91 ? 16.273 -2.409 -22.122 1.00 90.94 91 CYS A N 1
ATOM 711 C CA . CYS A 1 91 ? 15.161 -1.504 -21.843 1.00 90.94 91 CYS A CA 1
ATOM 712 C C . CYS A 1 91 ? 15.579 -0.353 -20.914 1.00 90.94 91 CYS A C 1
ATOM 714 O O . CYS A 1 91 ? 15.276 0.808 -21.187 1.00 90.94 91 CYS A O 1
ATOM 716 N N . ALA A 1 92 ? 16.350 -0.623 -19.856 1.00 91.06 92 ALA A N 1
ATOM 717 C CA . ALA A 1 92 ? 16.867 0.432 -18.984 1.00 91.06 92 ALA A CA 1
ATOM 718 C C . ALA A 1 92 ? 17.788 1.417 -19.735 1.00 91.06 92 ALA A C 1
ATOM 720 O O . ALA A 1 92 ? 17.725 2.626 -19.495 1.00 91.06 92 ALA A O 1
ATO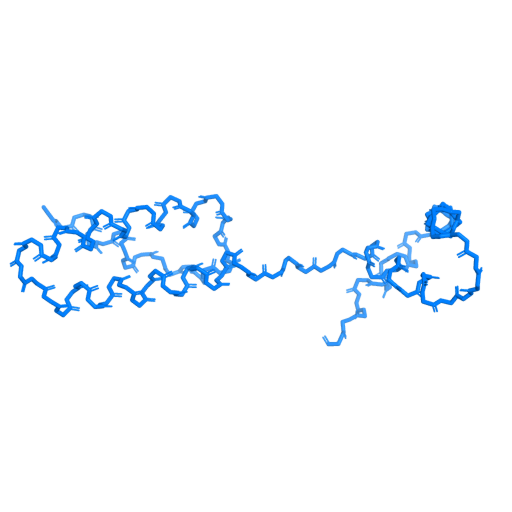M 721 N N . ALA A 1 93 ? 18.608 0.928 -20.672 1.00 91.38 93 ALA A N 1
ATOM 722 C CA . ALA A 1 93 ? 19.450 1.774 -21.516 1.00 91.38 93 ALA A CA 1
ATOM 723 C C . ALA A 1 93 ? 18.619 2.646 -22.476 1.00 91.38 93 ALA A C 1
ATOM 725 O O . ALA A 1 93 ? 18.891 3.840 -22.609 1.00 91.38 93 ALA A O 1
ATOM 726 N N . GLU A 1 94 ? 17.573 2.087 -23.089 1.00 89.00 94 GLU A N 1
ATOM 727 C CA . GLU A 1 94 ? 16.621 2.828 -23.929 1.00 89.00 94 GLU A CA 1
ATOM 728 C C . GLU A 1 94 ? 15.886 3.916 -23.134 1.00 89.00 94 GLU A C 1
ATOM 730 O O . GLU A 1 94 ? 15.783 5.063 -23.576 1.00 89.00 94 GLU A O 1
ATOM 735 N N . TRP A 1 95 ? 15.466 3.616 -21.902 1.00 89.75 95 TRP A N 1
ATOM 736 C CA . TRP A 1 95 ? 14.914 4.625 -20.997 1.00 89.75 95 TRP A CA 1
ATOM 737 C C . TRP A 1 95 ? 15.916 5.748 -20.693 1.00 89.75 95 TRP A C 1
ATOM 739 O O . TRP A 1 95 ? 15.538 6.920 -20.611 1.00 89.75 95 TRP A O 1
ATOM 749 N N . GLY A 1 96 ? 17.200 5.417 -20.539 1.00 90.00 96 GLY A N 1
ATOM 750 C CA . GLY A 1 96 ? 18.277 6.391 -20.352 1.00 90.00 96 GLY A CA 1
ATOM 751 C C . GLY A 1 96 ? 18.382 7.396 -21.503 1.00 90.00 96 GLY A C 1
ATOM 752 O O . GLY A 1 96 ? 18.534 8.589 -21.245 1.00 90.00 96 GLY A O 1
ATOM 753 N N . LYS A 1 97 ? 18.214 6.935 -22.749 1.00 91.06 97 LYS A N 1
ATOM 754 C CA . LYS A 1 97 ? 18.286 7.759 -23.971 1.00 91.06 97 LYS A CA 1
ATOM 755 C C . LYS A 1 97 ? 17.066 8.661 -24.179 1.00 91.06 97 LYS A C 1
ATOM 757 O O . LYS A 1 97 ? 17.182 9.689 -24.842 1.00 91.06 97 LYS A O 1
ATOM 762 N N . LYS A 1 98 ? 15.907 8.308 -23.610 1.00 86.81 98 LYS A N 1
ATOM 763 C CA . LYS A 1 98 ? 14.677 9.103 -23.747 1.00 86.81 98 LYS A CA 1
ATOM 764 C C . LYS A 1 98 ? 14.804 10.488 -23.120 1.00 86.81 98 LYS A C 1
ATOM 766 O O . LYS A 1 98 ? 15.199 10.644 -21.956 1.00 86.81 98 LYS A O 1
ATOM 771 N N . SER A 1 99 ? 14.369 11.489 -23.877 1.00 88.06 99 SER A N 1
ATOM 772 C CA . SER A 1 99 ? 14.296 12.879 -23.441 1.00 88.06 99 SER A CA 1
ATOM 773 C C . SER A 1 99 ? 13.242 13.081 -22.346 1.00 88.06 99 SER A C 1
ATOM 775 O O . SER A 1 99 ? 12.307 12.293 -22.180 1.00 88.06 99 SER A O 1
ATOM 777 N N . LYS A 1 100 ? 13.355 14.185 -21.597 1.00 83.94 100 LYS A N 1
ATOM 778 C CA . LYS A 1 100 ? 12.368 14.551 -20.568 1.00 83.94 100 LYS A CA 1
ATOM 779 C C . LYS A 1 100 ? 10.949 14.670 -21.149 1.00 83.94 100 LYS A C 1
ATOM 781 O O . LYS A 1 100 ? 10.013 14.181 -20.532 1.00 83.94 100 LYS A O 1
ATOM 786 N N . LYS A 1 101 ? 10.811 15.215 -22.366 1.00 82.56 101 LYS A N 1
ATOM 787 C CA . LYS A 1 101 ? 9.524 15.334 -23.077 1.00 82.56 101 LYS A CA 1
ATOM 788 C C . LYS A 1 101 ? 8.887 13.971 -23.370 1.00 82.56 101 LYS A C 1
ATOM 790 O O . LYS A 1 101 ? 7.697 13.801 -23.144 1.00 82.56 101 LYS A O 1
ATOM 795 N N . GLU A 1 102 ? 9.670 12.987 -23.810 1.00 82.12 102 GLU A N 1
ATOM 796 C CA . GLU A 1 102 ? 9.168 11.625 -24.058 1.00 82.12 102 GLU A CA 1
ATOM 797 C C . GLU A 1 102 ? 8.781 10.899 -22.766 1.00 82.12 102 GLU A C 1
ATOM 799 O O . GLU A 1 102 ? 7.786 10.181 -22.725 1.00 82.12 102 GLU A O 1
ATOM 804 N N . LYS A 1 103 ? 9.557 11.099 -21.695 1.00 84.12 103 LYS A N 1
ATOM 805 C CA . LYS A 1 103 ? 9.252 10.544 -20.369 1.00 84.12 103 LYS A CA 1
ATOM 806 C C . LYS A 1 103 ? 7.991 11.166 -19.771 1.00 84.12 103 LYS A C 1
ATOM 808 O O . LYS A 1 103 ? 7.224 10.470 -19.110 1.00 84.12 103 LYS A O 1
ATOM 813 N N . ASP A 1 104 ? 7.770 12.457 -20.010 1.00 80.38 104 ASP A N 1
ATOM 814 C CA . ASP A 1 104 ? 6.580 13.177 -19.557 1.00 80.38 104 ASP A CA 1
ATOM 815 C C . ASP A 1 104 ? 5.331 12.811 -20.383 1.00 80.38 104 ASP A C 1
ATOM 817 O O . ASP A 1 104 ? 4.254 12.698 -19.806 1.00 80.38 104 ASP A O 1
ATOM 821 N N . ALA A 1 105 ? 5.457 12.499 -21.679 1.00 78.94 105 ALA A N 1
ATOM 822 C CA . ALA A 1 105 ? 4.349 11.969 -22.493 1.00 78.94 105 ALA A CA 1
ATOM 823 C C . ALA A 1 105 ? 3.825 10.603 -21.992 1.00 78.94 105 ALA A C 1
ATOM 825 O O . ALA A 1 105 ? 2.658 10.251 -22.176 1.00 78.94 105 ALA A O 1
ATOM 826 N N . LEU A 1 106 ? 4.676 9.841 -21.298 1.00 73.44 106 LEU A N 1
ATOM 827 C CA . LEU A 1 106 ? 4.298 8.588 -20.638 1.00 73.44 106 LEU A CA 1
ATOM 828 C C . LEU A 1 106 ? 3.602 8.804 -19.279 1.00 73.44 106 LEU A C 1
ATOM 830 O O . LEU A 1 106 ? 3.060 7.855 -18.712 1.00 73.44 106 LEU A O 1
ATOM 834 N N . LYS A 1 107 ? 3.590 10.037 -18.741 1.00 68.94 107 LYS A N 1
ATOM 835 C CA . LYS A 1 107 ? 2.806 10.383 -17.537 1.00 68.94 107 LYS A CA 1
ATOM 836 C C . LYS A 1 107 ? 1.324 10.551 -17.857 1.00 68.94 107 LYS A C 1
ATOM 838 O O . LYS A 1 107 ? 0.496 10.174 -17.036 1.00 68.94 107 LYS A O 1
ATOM 843 N N . THR A 1 108 ? 1.005 11.124 -19.017 1.00 55.72 108 THR A N 1
ATOM 844 C CA . THR A 1 108 ? -0.362 11.483 -19.433 1.00 55.72 108 THR A CA 1
ATOM 845 C C . THR A 1 108 ? -1.099 10.363 -20.161 1.00 55.72 108 THR A C 1
ATOM 847 O O . THR A 1 108 ? -2.309 10.448 -20.335 1.00 55.72 108 THR A O 1
ATOM 850 N N . SER A 1 109 ? -0.402 9.293 -20.548 1.00 47.31 109 SER A N 1
ATOM 851 C CA . SER A 1 109 ? -1.018 8.047 -21.010 1.00 47.31 109 SER A CA 1
ATOM 852 C C . SER A 1 109 ? -1.427 7.201 -19.798 1.00 47.31 109 SER A C 1
ATOM 854 O O . SER A 1 109 ? -0.696 6.342 -19.291 1.00 47.31 109 SER A O 1
ATOM 856 N N . ALA A 1 110 ? -2.603 7.512 -19.266 1.00 35.41 110 ALA A N 1
ATOM 857 C CA . ALA A 1 110 ? -3.364 6.615 -18.408 1.00 35.41 110 ALA A CA 1
ATOM 858 C C . ALA A 1 110 ? -4.487 5.979 -19.253 1.00 35.41 110 ALA A C 1
ATOM 860 O O . ALA A 1 110 ? -5.063 6.695 -20.075 1.00 35.41 110 ALA A O 1
ATOM 861 N N . PRO A 1 111 ? -4.786 4.676 -19.114 1.00 43.25 111 PRO A N 1
ATOM 862 C CA . PRO A 1 111 ? -6.163 4.215 -19.260 1.00 43.25 111 PRO A CA 1
ATOM 863 C C . PRO A 1 111 ? -7.050 4.805 -18.152 1.00 43.25 111 PRO A C 1
ATOM 865 O O . PRO A 1 111 ? -6.515 5.094 -17.053 1.00 43.25 111 PRO A O 1
#

Foldseek 3Di:
DVVVVVVVVPCPDDLLPDPLVVLVVVLVVLVVVLVVCVVVVVVVVNVVSVVVNVVSVVSNPPPDPDQLLRVQLVVQQVDDDDDSVVSSVVSVVVVVPDDPVRSVVSVPPDD

Radius of gyration: 22.21 Å; chains: 1; bounding box: 42×30×55 Å

Organism: NCBI:txid412755

pLDDT: mean 76.62, std 15.1, range [35.41, 93.5]

Sequence (111 aa):
MMAEKEKVKTIIRPLSAVPSAELRSVRELIDLETDKALIKGELDYASELQEAKRRITQEIKKPRPESTYIKFMGTCMLGGEGDPKEKMKACAAEWGKKSKKEKDALKTSAP